Protein AF-A0A2G9TCH1-F1 (afdb_monomer_lite)

Radius of gyration: 24.36 Å; chains: 1; bounding box: 68×45×70 Å

Organism: Teladorsagia circumcincta (NCBI:txid45464)

Structure (mmCIF, N/CA/C/O backbone):
data_AF-A0A2G9TCH1-F1
#
_entry.id   AF-A0A2G9TCH1-F1
#
loop_
_atom_site.group_PDB
_atom_site.id
_atom_site.type_symbol
_atom_site.label_atom_id
_atom_site.label_alt_id
_atom_site.label_comp_id
_atom_site.label_asym_id
_atom_site.label_entity_id
_atom_site.label_seq_id
_atom_site.pdbx_PDB_ins_code
_atom_site.Cartn_x
_atom_site.Cartn_y
_atom_site.Cartn_z
_atom_site.occupancy
_atom_site.B_iso_or_equiv
_atom_site.auth_seq_id
_atom_site.auth_comp_id
_atom_site.auth_asym_id
_atom_site.auth_atom_id
_atom_site.pdbx_PDB_model_num
ATOM 1 N N . GLY A 1 1 ? 5.976 -18.240 -33.276 1.00 89.56 1 GLY A N 1
ATOM 2 C CA . GLY A 1 1 ? 4.745 -18.313 -34.087 1.00 89.56 1 GLY A CA 1
ATOM 3 C C . GLY A 1 1 ? 5.101 -18.254 -35.557 1.00 89.56 1 GLY A C 1
ATOM 4 O O . GLY A 1 1 ? 6.286 -18.176 -35.860 1.00 89.56 1 GLY A O 1
ATOM 5 N N . SER A 1 2 ? 4.112 -18.287 -36.444 1.00 93.50 2 SER A N 1
ATOM 6 C CA . SER A 1 2 ? 4.262 -18.063 -37.889 1.00 93.50 2 SER A CA 1
ATOM 7 C C . SER A 1 2 ? 3.339 -16.931 -38.340 1.00 93.50 2 SER A C 1
ATOM 9 O O . SER A 1 2 ? 2.329 -16.661 -37.698 1.00 93.50 2 SER A O 1
ATOM 11 N N . TYR A 1 3 ? 3.693 -16.250 -39.425 1.00 95.19 3 TYR A N 1
ATOM 12 C CA . TYR A 1 3 ? 2.849 -15.238 -40.054 1.00 95.19 3 TYR A CA 1
ATOM 13 C C . TYR A 1 3 ? 2.636 -15.630 -41.514 1.00 95.19 3 TYR A C 1
ATOM 15 O O . TYR A 1 3 ? 3.613 -15.745 -42.250 1.00 95.19 3 TYR A O 1
ATOM 23 N N . ASP A 1 4 ? 1.388 -15.859 -41.911 1.00 94.94 4 ASP A N 1
ATOM 24 C CA . ASP A 1 4 ? 1.009 -16.168 -43.293 1.00 94.94 4 ASP A CA 1
ATOM 25 C C . ASP A 1 4 ? -0.342 -15.522 -43.605 1.00 94.94 4 ASP A C 1
ATOM 27 O O . ASP A 1 4 ? -1.239 -15.529 -42.767 1.00 94.94 4 ASP A O 1
ATOM 31 N N . SER A 1 5 ? -0.481 -14.957 -44.806 1.00 92.19 5 SER A N 1
ATOM 32 C CA . SER A 1 5 ? -1.755 -14.463 -45.341 1.00 92.19 5 SER A CA 1
ATOM 33 C C . SER A 1 5 ? -2.487 -13.505 -44.394 1.00 92.19 5 SER A C 1
ATOM 35 O O . SER A 1 5 ? -3.687 -13.620 -44.159 1.00 92.19 5 SER A O 1
ATOM 37 N N . SER A 1 6 ? -1.738 -12.560 -43.817 1.00 93.19 6 SER A N 1
ATOM 38 C CA . SER A 1 6 ? -2.232 -11.596 -42.823 1.00 93.19 6 SER A CA 1
ATOM 39 C C . SER A 1 6 ? -2.716 -12.203 -41.499 1.00 93.19 6 SER A C 1
ATOM 41 O O . SER A 1 6 ? -3.304 -11.497 -40.681 1.00 93.19 6 SER A O 1
ATOM 43 N N . LEU A 1 7 ? -2.418 -13.478 -41.238 1.00 93.25 7 LEU A N 1
ATOM 44 C CA . LEU A 1 7 ? -2.727 -14.174 -39.996 1.00 93.25 7 LEU A CA 1
ATOM 45 C C . LEU A 1 7 ? -1.443 -14.490 -39.217 1.00 93.25 7 LEU A C 1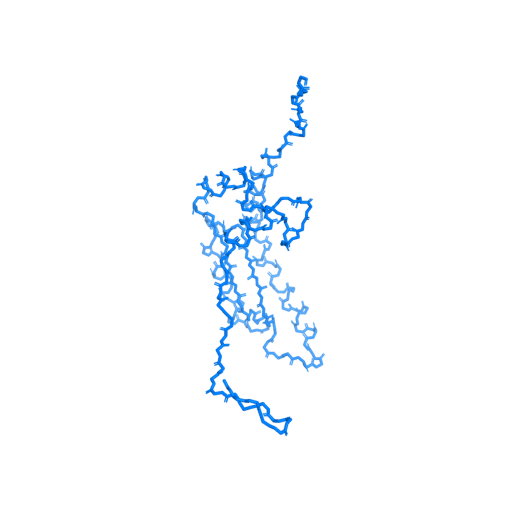
ATOM 47 O O . LEU A 1 7 ? -0.584 -15.254 -39.662 1.00 93.25 7 LEU A O 1
ATOM 51 N N . PHE A 1 8 ? -1.324 -13.927 -38.012 1.00 94.69 8 PHE A N 1
ATOM 52 C CA . PHE A 1 8 ? -0.252 -14.264 -37.076 1.00 94.69 8 PHE A CA 1
ATOM 53 C C . PHE A 1 8 ? -0.680 -15.413 -36.163 1.00 94.69 8 PHE A C 1
ATOM 55 O O . PHE A 1 8 ? -1.521 -15.253 -35.282 1.00 94.69 8 PHE A O 1
ATOM 62 N N . THR A 1 9 ? -0.071 -16.577 -36.362 1.00 94.81 9 THR A N 1
ATOM 63 C CA . THR A 1 9 ? -0.289 -17.769 -35.544 1.00 94.81 9 THR A CA 1
ATOM 64 C C . THR A 1 9 ? 0.732 -17.808 -34.414 1.00 94.81 9 THR A C 1
ATOM 66 O O . THR A 1 9 ? 1.927 -18.048 -34.620 1.00 94.81 9 THR A O 1
ATOM 69 N N . VAL A 1 10 ? 0.271 -17.592 -33.186 1.00 94.81 10 VAL A N 1
ATOM 70 C CA . VAL A 1 10 ? 1.112 -17.676 -31.989 1.00 94.81 10 VAL A CA 1
ATOM 71 C C . VAL A 1 10 ? 1.295 -19.141 -31.592 1.00 94.81 10 VAL A C 1
ATOM 73 O O . VAL A 1 10 ? 0.328 -19.880 -31.463 1.00 94.81 10 VAL A O 1
ATOM 76 N N . ARG A 1 11 ? 2.552 -19.567 -31.406 1.00 93.44 11 ARG A N 1
ATOM 77 C CA . ARG A 1 11 ? 2.888 -20.937 -30.964 1.00 93.44 11 ARG A CA 1
ATOM 78 C C . ARG A 1 11 ? 2.918 -21.052 -29.442 1.00 93.44 11 ARG A C 1
ATOM 80 O O . ARG A 1 11 ? 2.580 -22.092 -28.898 1.00 93.44 11 ARG A O 1
ATOM 87 N N . GLU A 1 12 ? 3.355 -19.989 -28.785 1.00 92.75 12 GLU A N 1
ATOM 88 C CA . GLU A 1 12 ? 3.528 -19.912 -27.344 1.00 92.75 12 GLU A CA 1
ATOM 89 C C . GLU A 1 12 ? 3.391 -18.448 -26.935 1.00 92.75 12 GLU A C 1
ATOM 91 O O . GLU A 1 12 ? 3.844 -17.555 -27.658 1.00 92.75 12 GLU A O 1
ATOM 96 N N . VAL A 1 13 ? 2.743 -18.219 -25.798 1.00 92.94 13 VAL A N 1
ATOM 97 C CA . VAL A 1 13 ? 2.657 -16.914 -25.148 1.00 92.94 13 VAL A CA 1
ATOM 98 C C . VAL A 1 13 ? 3.380 -17.047 -23.821 1.00 92.94 13 VAL A C 1
ATOM 100 O O . VAL A 1 13 ? 3.028 -17.900 -23.011 1.00 92.94 13 VAL A O 1
ATOM 103 N N . ALA A 1 14 ? 4.370 -16.192 -23.608 1.00 93.12 14 ALA A N 1
ATOM 104 C CA . ALA A 1 14 ? 5.082 -16.085 -22.348 1.00 93.12 14 ALA A CA 1
ATOM 105 C C . ALA A 1 14 ? 5.012 -14.643 -21.846 1.00 93.12 14 ALA A C 1
ATOM 107 O O . ALA A 1 14 ? 4.913 -13.698 -22.634 1.00 93.12 14 ALA A O 1
ATOM 108 N N . SER A 1 15 ? 5.070 -14.484 -20.528 1.00 93.88 15 SER A N 1
ATOM 109 C CA . SER A 1 15 ? 5.229 -13.173 -19.908 1.00 93.88 15 SER A CA 1
ATOM 110 C C . SER A 1 15 ? 6.629 -12.628 -20.177 1.00 93.88 15 SER A C 1
ATOM 112 O O . SER A 1 15 ? 7.596 -13.383 -20.285 1.00 93.88 15 SER A O 1
ATOM 114 N N . VAL A 1 16 ? 6.737 -11.303 -20.250 1.00 93.38 16 VAL A N 1
ATOM 115 C CA . VAL A 1 16 ? 8.033 -10.616 -20.287 1.00 93.38 16 VAL A CA 1
ATOM 116 C C . VAL A 1 16 ? 8.818 -10.988 -19.019 1.00 93.38 16 VAL A C 1
ATOM 118 O O . VAL A 1 16 ? 8.207 -11.064 -17.946 1.00 93.38 16 VAL A O 1
ATOM 121 N N . PRO A 1 17 ? 10.135 -11.254 -19.114 1.00 92.31 17 PRO A N 1
ATOM 122 C CA . PRO A 1 17 ? 10.950 -11.523 -17.936 1.00 92.31 17 PRO A CA 1
ATOM 123 C C . PRO A 1 17 ? 10.867 -10.363 -16.939 1.00 92.31 17 PRO A C 1
ATOM 125 O O . PRO A 1 17 ? 10.818 -9.196 -17.327 1.00 92.31 17 PRO A O 1
ATOM 128 N N . LEU A 1 18 ? 10.839 -10.699 -15.649 1.00 93.69 18 LEU A N 1
ATOM 129 C CA . LEU A 1 18 ? 10.817 -9.707 -14.582 1.00 93.69 18 LEU A CA 1
ATOM 130 C C . LEU A 1 18 ? 12.201 -9.065 -14.454 1.00 93.69 18 LEU A C 1
ATOM 132 O O . LEU A 1 18 ? 13.180 -9.766 -14.213 1.00 93.69 18 LEU A O 1
ATOM 136 N N . GLU A 1 19 ? 12.258 -7.743 -14.572 1.00 94.25 19 GLU A N 1
ATOM 137 C CA . GLU A 1 19 ? 13.455 -6.956 -14.279 1.00 94.25 19 GLU A CA 1
ATOM 138 C C . GLU A 1 19 ? 13.499 -6.612 -12.784 1.00 94.25 19 GLU A C 1
ATOM 140 O O . GLU A 1 19 ? 12.492 -6.224 -12.180 1.00 94.25 19 GLU A O 1
ATOM 145 N N . SER A 1 20 ? 14.670 -6.755 -12.167 1.00 93.25 20 SER A N 1
ATOM 146 C CA . SER A 1 20 ? 14.885 -6.326 -10.790 1.00 93.25 20 SER A CA 1
ATOM 147 C C . SER A 1 20 ? 15.077 -4.812 -10.709 1.00 93.25 20 SER A C 1
ATOM 149 O O . SER A 1 20 ? 15.653 -4.173 -11.586 1.00 93.25 20 SER A O 1
ATOM 151 N N . ALA A 1 21 ? 14.701 -4.218 -9.576 1.00 90.69 21 ALA A N 1
ATOM 152 C CA . ALA A 1 21 ? 14.905 -2.785 -9.378 1.00 90.69 21 ALA A CA 1
ATOM 153 C C . ALA A 1 21 ? 16.397 -2.373 -9.406 1.00 90.69 21 ALA A C 1
ATOM 155 O O . ALA A 1 21 ? 16.700 -1.194 -9.576 1.00 90.69 21 ALA A O 1
ATOM 156 N N . GLU A 1 22 ? 17.332 -3.305 -9.176 1.00 90.94 22 GLU A N 1
ATOM 157 C CA . GLU A 1 22 ? 18.776 -3.064 -9.298 1.00 90.94 22 GLU A CA 1
ATOM 158 C C . GLU A 1 22 ? 19.207 -2.923 -10.759 1.00 90.94 22 GLU A C 1
ATOM 160 O O . GLU A 1 22 ? 19.888 -1.952 -11.083 1.00 90.94 22 GLU A O 1
ATOM 165 N N . GLU A 1 23 ? 18.742 -3.814 -11.637 1.00 92.88 23 GLU A N 1
ATOM 166 C CA . GLU A 1 23 ? 18.991 -3.750 -13.084 1.00 92.88 23 GLU A CA 1
ATOM 167 C C . GLU A 1 23 ? 18.415 -2.466 -13.685 1.00 92.88 23 GLU A C 1
ATOM 169 O O . GLU A 1 23 ? 19.135 -1.730 -14.363 1.00 92.88 23 GLU A O 1
ATOM 174 N N . THR A 1 24 ? 17.175 -2.110 -13.325 1.00 92.12 24 THR A N 1
ATOM 175 C CA . THR A 1 24 ? 16.561 -0.847 -13.758 1.00 92.12 24 THR A CA 1
ATOM 176 C C . THR A 1 24 ? 17.429 0.353 -13.359 1.00 92.12 24 THR A C 1
ATOM 178 O O . THR A 1 24 ? 17.683 1.250 -14.161 1.00 92.12 24 THR A O 1
ATOM 181 N N . ARG A 1 25 ? 17.941 0.389 -12.120 1.00 90.38 25 ARG A N 1
ATOM 182 C CA . ARG A 1 25 ? 18.793 1.498 -11.651 1.00 90.38 25 ARG A CA 1
ATOM 183 C C . ARG A 1 25 ? 20.182 1.501 -12.282 1.00 90.38 25 ARG A C 1
ATOM 185 O O . ARG A 1 25 ? 20.749 2.577 -12.453 1.00 90.38 25 ARG A O 1
ATOM 192 N N . ALA A 1 26 ? 20.736 0.343 -12.635 1.00 91.81 26 ALA A N 1
ATOM 193 C CA . ALA A 1 26 ? 22.009 0.275 -13.347 1.00 91.81 26 ALA A CA 1
ATOM 194 C C . ALA A 1 26 ? 21.915 0.943 -14.731 1.00 91.81 26 ALA A C 1
ATOM 196 O O . ALA A 1 26 ? 22.871 1.581 -15.167 1.00 91.81 26 ALA A O 1
ATOM 197 N N . VAL A 1 27 ? 20.751 0.848 -15.385 1.00 93.06 27 VAL A N 1
ATOM 198 C CA . VAL A 1 27 ? 20.491 1.454 -16.700 1.00 93.06 27 VAL A CA 1
ATOM 199 C C . VAL A 1 27 ? 20.051 2.918 -16.588 1.00 93.06 27 VAL A C 1
ATOM 201 O O . VAL A 1 27 ? 20.588 3.779 -17.282 1.00 93.06 27 VAL A O 1
ATOM 204 N N . PHE A 1 28 ? 19.084 3.219 -15.716 1.00 89.44 28 PHE A N 1
ATOM 205 C CA . PHE A 1 28 ? 18.422 4.532 -15.647 1.00 89.44 28 PHE A CA 1
ATOM 206 C C . PHE A 1 28 ? 18.938 5.446 -14.522 1.00 89.44 28 PHE A C 1
ATOM 208 O O . PHE A 1 28 ? 18.476 6.580 -14.375 1.00 89.44 28 PHE A O 1
ATOM 215 N N . GLY A 1 29 ? 19.894 4.976 -13.721 1.00 90.81 29 GLY A N 1
ATOM 216 C CA . GLY A 1 29 ? 20.411 5.686 -12.557 1.00 90.81 29 GLY A CA 1
ATOM 217 C C . GLY A 1 29 ? 19.461 5.662 -11.354 1.00 90.81 29 GLY A C 1
ATOM 218 O O . GLY A 1 29 ? 18.473 4.933 -11.300 1.00 90.81 29 GLY A O 1
ATOM 219 N N . ASN A 1 30 ? 19.766 6.492 -10.354 1.00 90.56 30 ASN A N 1
ATOM 220 C CA . ASN A 1 30 ? 19.064 6.508 -9.063 1.00 90.56 30 ASN A CA 1
ATOM 221 C C . ASN A 1 30 ? 17.900 7.509 -9.006 1.00 90.56 30 ASN A C 1
ATOM 223 O O . ASN A 1 30 ? 17.592 8.028 -7.933 1.00 90.56 30 ASN A O 1
ATOM 227 N N . THR A 1 31 ? 17.272 7.807 -10.140 1.00 90.50 31 THR A N 1
ATOM 228 C CA . THR A 1 31 ? 16.127 8.723 -10.211 1.00 90.50 31 THR A CA 1
ATOM 229 C C . THR A 1 31 ? 14.959 8.201 -9.375 1.00 90.50 31 THR A C 1
ATOM 231 O O . THR A 1 31 ? 14.685 6.999 -9.345 1.00 90.50 31 THR A O 1
ATOM 234 N N . ASN A 1 32 ? 14.266 9.096 -8.673 1.00 89.25 32 ASN A N 1
ATOM 235 C CA . ASN A 1 32 ? 13.084 8.733 -7.906 1.00 89.25 32 ASN A CA 1
ATOM 236 C C . ASN A 1 32 ? 11.853 8.547 -8.810 1.00 89.25 32 ASN A C 1
ATOM 238 O O . ASN A 1 32 ? 11.209 9.511 -9.211 1.00 89.25 32 ASN A O 1
ATOM 242 N N . TRP A 1 33 ? 11.500 7.289 -9.073 1.00 88.25 33 TRP A N 1
ATOM 243 C CA . TRP A 1 33 ? 10.282 6.909 -9.801 1.00 88.25 33 TRP A CA 1
ATOM 244 C C . TRP A 1 33 ? 9.062 6.701 -8.893 1.00 88.25 33 TRP A C 1
ATOM 246 O O . TRP A 1 33 ? 7.941 6.608 -9.382 1.00 88.25 33 TRP A O 1
ATOM 256 N N . PHE A 1 34 ? 9.272 6.600 -7.578 1.00 88.44 34 PHE A N 1
ATOM 257 C CA . PHE A 1 34 ? 8.216 6.318 -6.603 1.00 88.44 34 PHE A CA 1
ATOM 258 C C . PHE A 1 34 ? 7.399 7.571 -6.245 1.00 88.44 34 PHE A C 1
ATOM 260 O O . PHE A 1 34 ? 6.264 7.463 -5.788 1.00 88.44 34 PHE A O 1
ATOM 267 N N . GLY A 1 35 ? 7.968 8.757 -6.482 1.00 87.12 35 GLY A N 1
ATOM 268 C CA . GLY A 1 35 ? 7.377 10.051 -6.141 1.00 87.12 35 GLY A CA 1
ATOM 269 C C . GLY A 1 35 ? 7.837 10.586 -4.780 1.00 87.12 35 GLY A C 1
ATOM 270 O O . GLY A 1 35 ? 8.652 9.970 -4.091 1.00 87.12 35 GLY A O 1
ATOM 271 N N . GLY A 1 36 ? 7.324 11.757 -4.402 1.00 86.94 36 GLY A N 1
ATOM 272 C CA . GLY A 1 36 ? 7.798 12.535 -3.250 1.00 86.94 36 GLY A CA 1
ATOM 273 C C . GLY A 1 36 ? 8.794 13.630 -3.643 1.00 86.94 36 GLY A C 1
ATOM 274 O O . GLY A 1 36 ? 9.085 13.819 -4.822 1.00 86.94 36 GLY A O 1
ATOM 275 N N . ASP A 1 37 ? 9.293 14.359 -2.645 1.00 85.44 37 ASP A N 1
ATOM 276 C CA . ASP A 1 37 ? 10.067 15.589 -2.869 1.00 85.44 37 ASP A CA 1
ATOM 277 C C . ASP A 1 37 ? 11.531 15.334 -3.264 1.00 85.44 37 ASP A C 1
ATOM 279 O O . ASP A 1 37 ? 12.162 16.171 -3.911 1.00 85.44 37 ASP A O 1
ATOM 283 N N . ASP A 1 38 ? 12.090 14.181 -2.880 1.00 85.00 38 ASP A N 1
ATOM 284 C CA . ASP A 1 38 ? 13.486 13.854 -3.162 1.00 85.00 38 ASP A CA 1
ATOM 285 C C . ASP A 1 38 ? 13.664 13.375 -4.617 1.00 85.00 38 ASP A C 1
ATOM 287 O O . ASP A 1 38 ? 12.988 12.437 -5.045 1.00 85.00 38 ASP A O 1
ATOM 291 N N . PRO A 1 39 ? 14.621 13.932 -5.385 1.00 85.56 39 PRO A N 1
ATOM 292 C CA . PRO A 1 39 ? 14.876 13.508 -6.764 1.00 85.56 39 PRO A CA 1
ATOM 293 C C . PRO A 1 39 ? 15.616 12.163 -6.858 1.00 85.56 39 PRO A C 1
ATOM 295 O O . PRO A 1 39 ? 15.670 11.556 -7.929 1.00 85.56 39 PRO A O 1
ATOM 298 N N . ILE A 1 40 ? 16.199 11.695 -5.749 1.00 88.12 40 ILE A N 1
ATOM 299 C CA . ILE A 1 40 ? 16.944 10.436 -5.655 1.00 88.12 40 ILE A CA 1
ATOM 300 C C . ILE A 1 40 ? 16.053 9.382 -5.003 1.00 88.12 40 ILE A C 1
ATOM 302 O O . ILE A 1 40 ? 15.436 9.638 -3.972 1.00 88.12 40 ILE A O 1
ATOM 306 N N . ALA A 1 41 ? 16.020 8.177 -5.572 1.00 87.62 41 ALA A N 1
ATOM 307 C CA . ALA A 1 41 ? 15.284 7.053 -5.011 1.00 87.62 41 ALA A CA 1
ATOM 308 C C . ALA A 1 41 ? 15.683 6.813 -3.544 1.00 87.62 41 ALA A C 1
ATOM 310 O O . ALA A 1 41 ? 16.866 6.657 -3.229 1.00 87.62 41 ALA A O 1
ATOM 311 N N . PHE A 1 42 ? 14.697 6.720 -2.646 1.00 87.75 42 PHE A N 1
ATOM 312 C CA . PHE A 1 42 ?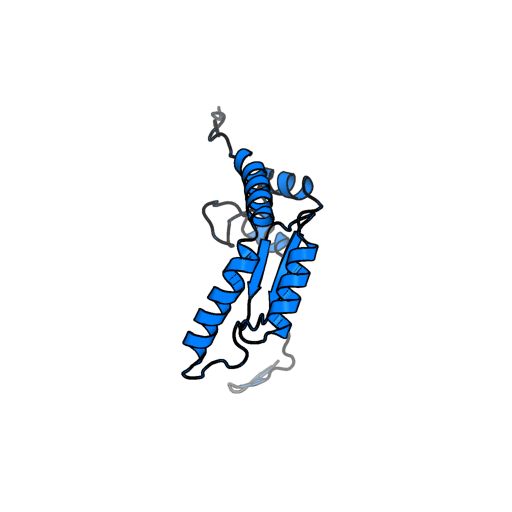 14.925 6.611 -1.197 1.00 87.75 42 PHE A CA 1
ATOM 313 C C . PHE A 1 42 ? 15.832 5.438 -0.797 1.00 87.75 42 PHE A C 1
ATOM 315 O O . PHE A 1 42 ? 16.612 5.551 0.146 1.00 87.75 42 PHE A O 1
ATOM 322 N N . ARG A 1 43 ? 15.807 4.343 -1.569 1.00 85.75 43 ARG A N 1
ATOM 323 C CA . ARG A 1 43 ? 16.687 3.172 -1.402 1.00 85.75 43 ARG A CA 1
ATOM 324 C C . ARG A 1 43 ? 18.180 3.499 -1.554 1.00 85.75 43 ARG A C 1
ATOM 326 O O . ARG A 1 43 ? 19.019 2.776 -1.030 1.00 85.75 43 ARG A O 1
ATOM 333 N N . CYS A 1 44 ? 18.513 4.561 -2.279 1.00 86.19 44 CYS A N 1
ATOM 334 C CA . CYS A 1 44 ? 19.882 5.008 -2.529 1.00 86.19 44 CYS A CA 1
ATOM 335 C C . CYS A 1 44 ? 20.326 6.099 -1.545 1.00 86.19 44 CYS A C 1
ATOM 337 O O . CYS A 1 44 ? 21.488 6.502 -1.569 1.00 86.19 44 CYS A O 1
ATOM 339 N N . ASN A 1 45 ? 19.430 6.584 -0.679 1.00 87.88 45 ASN A N 1
ATOM 340 C CA . ASN A 1 45 ? 19.766 7.584 0.321 1.00 87.88 45 ASN A CA 1
ATOM 341 C C . ASN A 1 45 ? 20.479 6.908 1.510 1.00 87.88 45 ASN A C 1
ATOM 343 O O . ASN A 1 45 ? 19.846 6.163 2.264 1.00 87.88 45 ASN A O 1
ATOM 347 N N . PRO A 1 46 ? 21.780 7.178 1.736 1.00 87.81 46 PRO A N 1
ATOM 348 C CA . PRO A 1 46 ? 22.547 6.495 2.775 1.00 87.81 46 PRO A CA 1
ATOM 349 C C . PRO A 1 46 ? 22.001 6.772 4.179 1.00 87.81 46 PRO A C 1
ATOM 351 O O . PRO A 1 46 ? 22.093 5.908 5.045 1.00 87.81 46 PRO A O 1
ATOM 354 N N . LYS A 1 47 ? 21.388 7.942 4.408 1.00 87.25 47 LYS A N 1
ATOM 355 C CA . LYS A 1 47 ? 20.812 8.293 5.712 1.00 87.25 47 LYS A CA 1
ATOM 356 C C . LYS A 1 47 ? 19.603 7.418 6.035 1.00 87.25 47 LYS A C 1
ATOM 358 O O . LYS A 1 47 ? 19.507 6.916 7.150 1.00 87.25 47 LYS A O 1
ATOM 363 N N . LEU A 1 48 ? 18.728 7.186 5.054 1.00 87.19 48 LEU A N 1
ATOM 364 C CA . LEU A 1 48 ? 17.553 6.327 5.225 1.00 87.19 48 LEU A CA 1
ATOM 365 C C . LEU A 1 48 ? 17.951 4.860 5.387 1.00 87.19 48 LEU A C 1
ATOM 367 O O . LEU A 1 48 ? 17.425 4.188 6.267 1.00 87.19 48 LEU A O 1
ATOM 371 N N . CYS A 1 49 ? 18.943 4.389 4.628 1.00 88.00 49 CYS A N 1
ATOM 372 C CA . CYS A 1 49 ? 19.484 3.039 4.793 1.00 88.00 49 CYS A CA 1
ATOM 373 C C . CYS A 1 49 ? 20.088 2.811 6.188 1.00 88.00 49 CYS A C 1
ATOM 375 O O . CYS A 1 49 ? 19.941 1.731 6.757 1.00 88.00 49 CYS A O 1
ATOM 377 N N . VAL A 1 50 ? 20.773 3.811 6.753 1.00 91.19 50 VAL A N 1
ATOM 378 C CA . VAL A 1 50 ? 21.287 3.732 8.128 1.00 91.19 50 VAL A CA 1
ATOM 379 C C . VAL A 1 50 ? 20.137 3.746 9.135 1.00 91.19 50 VAL A C 1
ATOM 381 O O . VAL A 1 50 ? 20.133 2.909 10.033 1.00 91.19 50 VAL A O 1
ATOM 384 N N . ALA A 1 51 ? 19.149 4.629 8.963 1.00 86.44 51 ALA A N 1
ATOM 385 C CA . ALA A 1 51 ? 17.988 4.725 9.848 1.00 86.44 51 ALA A CA 1
ATOM 386 C C . ALA A 1 51 ? 17.133 3.440 9.863 1.00 86.44 51 ALA A C 1
ATOM 388 O O . ALA A 1 51 ? 16.660 3.024 10.922 1.00 86.44 51 ALA A O 1
ATOM 389 N N . GLU A 1 52 ? 16.972 2.789 8.707 1.00 88.00 52 GLU A N 1
ATOM 390 C CA . GLU A 1 52 ? 16.326 1.478 8.567 1.00 88.00 52 GLU A CA 1
ATOM 391 C C . GLU A 1 52 ? 17.099 0.415 9.361 1.00 88.00 52 GLU A C 1
ATOM 393 O O . GLU A 1 52 ? 16.543 -0.244 10.236 1.00 88.00 52 GLU A O 1
ATOM 398 N N . ARG A 1 53 ? 18.415 0.301 9.125 1.00 89.12 53 ARG A N 1
ATOM 399 C CA . ARG A 1 53 ? 19.270 -0.689 9.803 1.00 89.12 53 ARG A CA 1
ATOM 400 C C . ARG A 1 53 ? 19.377 -0.465 11.309 1.00 89.12 53 ARG A C 1
ATOM 402 O O . ARG A 1 53 ? 19.530 -1.432 12.048 1.00 89.12 53 ARG A O 1
ATOM 409 N N . SER A 1 54 ? 19.308 0.785 11.771 1.00 89.38 54 SER A N 1
ATOM 410 C CA . SER A 1 54 ? 19.341 1.104 13.202 1.00 89.38 54 SER A CA 1
ATOM 411 C C . SER A 1 54 ? 18.052 0.739 13.939 1.00 89.38 54 SER A C 1
ATOM 413 O O . SER A 1 54 ? 18.066 0.671 15.163 1.00 89.38 54 SER A O 1
ATOM 415 N N . ASN A 1 55 ? 16.955 0.485 13.218 1.00 86.25 55 ASN A N 1
ATOM 416 C CA . ASN A 1 55 ? 15.648 0.176 13.794 1.00 86.25 55 ASN A CA 1
ATOM 417 C C . ASN A 1 55 ? 15.132 -1.192 13.307 1.00 86.25 55 ASN A C 1
ATOM 419 O O . ASN A 1 55 ? 14.102 -1.250 12.638 1.00 86.25 55 ASN A O 1
ATOM 423 N N . PRO A 1 56 ? 15.792 -2.314 13.657 1.00 85.19 56 PRO A N 1
ATOM 424 C CA . PRO A 1 56 ? 15.401 -3.644 13.173 1.00 85.19 56 PRO A CA 1
ATOM 425 C C . PRO A 1 56 ? 14.024 -4.099 13.680 1.00 85.19 56 PRO A C 1
ATOM 427 O O . PRO A 1 56 ? 13.391 -4.949 13.065 1.00 85.19 56 PRO A O 1
ATOM 430 N N . ASN A 1 57 ? 13.541 -3.512 14.778 1.00 86.00 57 ASN A N 1
ATOM 431 C CA . ASN A 1 57 ? 12.227 -3.804 15.358 1.00 86.00 57 ASN A CA 1
ATOM 432 C C . ASN A 1 57 ? 11.112 -2.913 14.781 1.00 86.00 57 ASN A C 1
ATOM 434 O O . ASN A 1 57 ? 9.997 -2.904 15.296 1.00 86.00 57 ASN A O 1
ATOM 438 N N . ALA A 1 58 ? 11.403 -2.124 13.744 1.00 86.69 58 ALA A N 1
ATOM 439 C CA . ALA A 1 58 ? 10.401 -1.354 13.026 1.00 86.69 58 ALA A CA 1
ATOM 440 C C . ALA A 1 58 ? 9.359 -2.290 12.397 1.00 86.69 58 ALA A C 1
ATOM 442 O O . ALA A 1 58 ? 9.682 -3.117 11.549 1.00 86.69 58 ALA A O 1
ATOM 443 N N . GLN A 1 59 ? 8.097 -2.138 12.794 1.00 88.69 59 GLN A N 1
ATOM 444 C CA . GLN A 1 59 ? 6.988 -2.945 12.284 1.00 88.69 59 GLN A CA 1
ATOM 445 C C . GLN A 1 59 ? 5.964 -2.057 11.585 1.00 88.69 59 GLN A C 1
ATOM 447 O O . GLN A 1 59 ? 5.660 -0.963 12.056 1.00 88.69 59 GLN A O 1
ATOM 452 N N . ILE A 1 60 ? 5.410 -2.539 10.476 1.00 91.25 60 ILE A N 1
ATOM 453 C CA . ILE A 1 60 ? 4.254 -1.943 9.802 1.00 91.25 60 ILE A CA 1
ATOM 454 C C . ILE A 1 60 ? 3.200 -3.038 9.705 1.00 91.25 60 ILE A C 1
ATOM 456 O O . ILE A 1 60 ? 3.484 -4.127 9.209 1.00 91.25 60 ILE A O 1
ATOM 460 N N . VAL A 1 61 ? 1.996 -2.759 10.197 1.00 91.25 61 VAL A N 1
ATOM 461 C CA . VAL A 1 61 ? 0.912 -3.741 10.248 1.00 91.25 61 VAL A CA 1
ATOM 462 C C . VAL A 1 61 ? -0.118 -3.402 9.182 1.00 91.25 61 VAL A C 1
ATOM 464 O O . VAL A 1 61 ? -0.668 -2.302 9.173 1.00 91.25 61 VAL A O 1
ATOM 467 N N . PHE A 1 62 ? -0.396 -4.358 8.302 1.00 93.56 62 PHE A N 1
ATOM 468 C CA . PHE A 1 62 ? -1.409 -4.238 7.259 1.00 93.56 62 PHE A CA 1
ATOM 469 C C . PHE A 1 62 ? -2.638 -5.063 7.632 1.00 93.56 62 PHE A C 1
ATOM 471 O O . PHE A 1 62 ? -2.509 -6.237 7.976 1.00 93.56 62 PHE A O 1
ATOM 478 N N . LEU A 1 63 ? -3.824 -4.463 7.535 1.00 92.88 63 LEU A N 1
ATOM 479 C CA . LEU A 1 63 ? -5.096 -5.171 7.653 1.00 92.88 63 LEU A CA 1
ATOM 480 C C . LEU A 1 63 ? -5.991 -4.830 6.470 1.00 92.88 63 LEU A C 1
ATOM 482 O O . LEU A 1 63 ? -6.180 -3.657 6.159 1.00 92.88 63 LEU A O 1
ATOM 486 N N . SER A 1 64 ? -6.567 -5.860 5.856 1.00 92.56 64 SER A N 1
ATOM 487 C CA . SER A 1 64 ? -7.582 -5.716 4.813 1.00 92.56 64 SER A CA 1
ATOM 488 C C . SER A 1 64 ? -8.972 -6.004 5.370 1.00 92.56 64 SER A C 1
ATOM 490 O O . SER A 1 64 ? -9.111 -6.783 6.313 1.00 92.56 64 SER A O 1
ATOM 492 N N . ASP A 1 65 ? -9.986 -5.400 4.753 1.00 89.62 65 ASP A N 1
ATOM 493 C CA . ASP A 1 65 ? -11.412 -5.695 4.954 1.00 89.62 65 ASP A CA 1
ATOM 494 C C . ASP A 1 65 ? -11.868 -5.562 6.412 1.00 89.62 65 ASP A C 1
ATOM 496 O O . ASP A 1 65 ? -12.567 -6.402 6.986 1.00 89.62 65 ASP A O 1
ATOM 500 N N . VAL A 1 66 ? -11.452 -4.454 7.027 1.00 90.44 66 VAL A N 1
ATOM 501 C CA . VAL A 1 66 ? -11.820 -4.081 8.394 1.00 90.44 66 VAL A CA 1
ATOM 502 C C . VAL A 1 66 ? -13.251 -3.535 8.407 1.00 90.44 66 VAL A C 1
ATOM 504 O O . VAL A 1 66 ? -13.473 -2.327 8.471 1.00 90.44 66 VAL A O 1
ATOM 507 N N . HIS A 1 67 ? -14.234 -4.432 8.322 1.00 92.12 67 HIS A N 1
ATOM 508 C CA . HIS A 1 67 ? -15.660 -4.101 8.362 1.00 92.12 67 HIS A CA 1
ATOM 509 C C . HIS A 1 67 ? -16.061 -3.453 9.699 1.00 92.12 67 HIS A C 1
ATOM 511 O O . HIS A 1 67 ? -16.258 -4.132 10.706 1.00 92.12 67 HIS A O 1
ATOM 517 N N . LEU A 1 68 ? -16.201 -2.127 9.706 1.00 89.44 68 LEU A N 1
ATOM 518 C CA . LEU A 1 68 ? -16.476 -1.320 10.902 1.00 89.44 68 LEU A CA 1
ATOM 519 C C . LEU A 1 68 ? -17.916 -1.474 11.420 1.00 89.44 68 LEU A C 1
ATOM 521 O O . LEU A 1 68 ? -18.232 -1.063 12.538 1.00 89.44 68 LEU A O 1
ATOM 525 N N . ASP A 1 69 ? -18.796 -2.038 10.597 1.00 88.69 69 ASP A N 1
ATOM 526 C CA . ASP A 1 69 ? -20.181 -2.361 10.921 1.00 88.69 69 ASP A CA 1
ATOM 527 C C . ASP A 1 69 ? -20.332 -3.701 11.662 1.00 88.69 69 ASP A C 1
ATOM 529 O O . ASP A 1 69 ? -21.319 -3.884 12.378 1.00 88.69 69 ASP A O 1
ATOM 533 N N . ASP A 1 70 ? -19.354 -4.611 11.560 1.00 90.00 70 ASP A N 1
ATOM 534 C CA . ASP A 1 70 ? -19.351 -5.880 12.296 1.00 90.00 70 ASP A CA 1
ATOM 535 C C . ASP A 1 70 ? -18.702 -5.700 13.680 1.00 90.00 70 ASP A C 1
ATOM 537 O O . ASP A 1 70 ? -17.521 -5.368 13.825 1.00 90.00 70 ASP A O 1
ATOM 541 N N . SER A 1 71 ? -19.479 -5.961 14.733 1.00 88.75 71 SER A N 1
ATOM 542 C CA . SER A 1 71 ? -19.014 -5.847 16.116 1.00 88.75 71 SER A CA 1
ATOM 543 C C . SER A 1 71 ? -17.864 -6.801 16.444 1.00 88.75 71 SER A C 1
ATOM 545 O O . SER A 1 71 ? -17.007 -6.454 17.256 1.00 88.75 71 SER A O 1
ATOM 547 N N . ARG A 1 72 ? -17.797 -7.972 15.802 1.00 91.12 72 ARG A N 1
ATOM 548 C CA . ARG A 1 72 ? -16.729 -8.960 16.014 1.00 91.12 72 ARG A CA 1
ATOM 549 C C . ARG A 1 72 ? -15.411 -8.470 15.436 1.00 91.12 72 ARG A C 1
ATOM 551 O O . ARG A 1 72 ? -14.376 -8.605 16.084 1.00 91.12 72 ARG A O 1
ATOM 558 N N . VAL A 1 73 ? -15.456 -7.855 14.252 1.00 91.50 73 VAL A N 1
ATOM 559 C CA . VAL A 1 73 ? -14.276 -7.248 13.622 1.00 91.50 73 VAL A CA 1
ATOM 560 C C . VAL A 1 73 ? -13.772 -6.099 14.487 1.00 91.50 73 VAL A C 1
ATOM 562 O O . VAL A 1 73 ? -12.592 -6.056 14.820 1.00 91.50 73 VAL A O 1
ATOM 565 N N . MET A 1 74 ? -14.669 -5.230 14.956 1.00 89.12 74 MET A N 1
ATOM 566 C CA . MET A 1 74 ? -14.304 -4.130 15.852 1.00 89.12 74 MET A CA 1
ATOM 567 C C . MET A 1 74 ? -13.697 -4.605 17.183 1.00 89.12 74 MET A C 1
ATOM 569 O O . MET A 1 74 ? -12.724 -4.017 17.655 1.00 89.12 74 MET A O 1
ATOM 573 N N . GLN A 1 75 ? -14.217 -5.683 17.781 1.00 89.56 75 GLN A N 1
ATOM 574 C CA . GLN A 1 75 ? -13.631 -6.288 1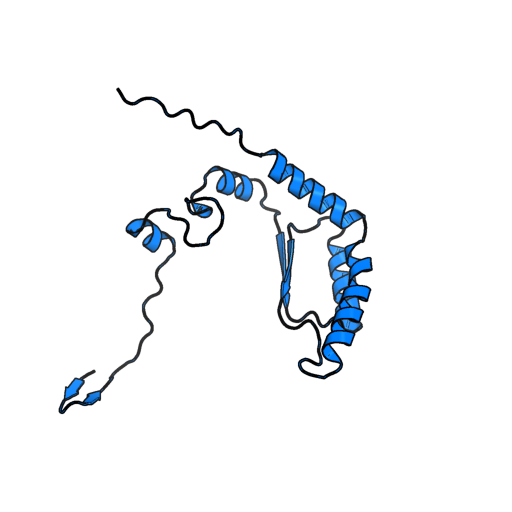8.984 1.00 89.56 75 GLN A CA 1
ATOM 575 C C . GLN A 1 75 ? -12.243 -6.881 18.717 1.00 89.56 75 GLN A C 1
ATOM 577 O O . GLN A 1 75 ? -11.331 -6.678 19.518 1.00 89.56 75 GLN A O 1
ATOM 582 N N . ALA A 1 76 ? -12.060 -7.569 17.588 1.00 90.62 76 ALA A N 1
ATOM 583 C CA . ALA A 1 76 ? -10.766 -8.121 17.197 1.00 90.62 76 ALA A CA 1
ATOM 584 C C . ALA A 1 76 ? -9.728 -7.016 16.948 1.00 90.62 76 ALA A C 1
ATOM 586 O O . ALA A 1 76 ? -8.600 -7.121 17.426 1.00 90.62 76 ALA A O 1
ATOM 587 N N . VAL A 1 77 ? -10.120 -5.925 16.281 1.00 89.56 77 VAL A N 1
ATOM 588 C CA . VAL A 1 77 ? -9.265 -4.743 16.086 1.00 89.56 77 VAL A CA 1
ATOM 589 C C . VAL A 1 77 ? -8.889 -4.129 17.428 1.00 89.56 77 VAL A C 1
ATOM 591 O O . VAL A 1 77 ? -7.719 -3.837 17.647 1.00 89.56 77 VAL A O 1
ATOM 594 N N . TYR A 1 78 ? -9.839 -3.978 18.354 1.00 88.31 78 TYR A N 1
ATOM 595 C CA . TYR A 1 78 ? -9.544 -3.467 19.692 1.00 88.31 78 TYR A CA 1
ATOM 596 C C . TYR A 1 78 ? -8.553 -4.362 20.443 1.00 88.31 78 TYR A C 1
ATOM 598 O O . TYR A 1 78 ? -7.588 -3.867 21.023 1.00 88.31 78 TYR A O 1
ATOM 606 N N . HIS A 1 79 ? -8.755 -5.680 20.397 1.00 89.06 79 HIS A N 1
ATOM 607 C CA . HIS A 1 79 ? -7.860 -6.629 21.045 1.00 89.06 79 HIS A CA 1
ATOM 608 C C . HIS A 1 79 ? -6.455 -6.595 20.430 1.00 89.06 79 HIS A C 1
ATOM 610 O O . HIS A 1 79 ? -5.470 -6.486 21.160 1.00 89.06 79 HIS A O 1
ATOM 616 N N . MET A 1 80 ? -6.358 -6.587 19.098 1.00 89.94 80 MET A N 1
ATOM 617 C CA . MET A 1 80 ? -5.093 -6.437 18.379 1.00 89.94 80 MET A CA 1
ATOM 618 C C . MET A 1 80 ? -4.391 -5.144 18.778 1.00 89.94 80 MET A C 1
ATOM 620 O O . MET A 1 80 ? -3.226 -5.188 19.165 1.00 89.94 80 MET A O 1
ATOM 624 N N . LEU A 1 81 ? -5.100 -4.009 18.715 1.00 87.44 81 LEU A N 1
ATOM 625 C CA . LEU A 1 81 ? -4.555 -2.724 19.127 1.00 87.44 81 LEU A CA 1
ATOM 626 C C . LEU A 1 81 ? -4.009 -2.864 20.539 1.00 87.44 81 LEU A C 1
ATOM 628 O O . LEU A 1 81 ? -2.809 -2.676 20.690 1.00 87.44 81 LEU A O 1
ATOM 632 N N . SER A 1 82 ? -4.814 -3.311 21.513 1.00 85.38 82 SER A N 1
ATOM 633 C CA . SER A 1 82 ? -4.412 -3.487 22.919 1.00 85.38 82 SER A CA 1
ATOM 634 C C . SER A 1 82 ? -3.143 -4.332 23.107 1.00 85.38 82 SER A C 1
ATOM 636 O O . SER A 1 82 ? -2.309 -3.995 23.949 1.00 85.38 82 SER A O 1
ATOM 638 N N . GLY A 1 83 ? -2.936 -5.357 22.274 1.00 86.12 83 GLY A N 1
ATOM 639 C CA . GLY A 1 83 ? -1.712 -6.163 22.259 1.00 86.12 83 GLY A CA 1
ATOM 640 C C . GLY A 1 83 ? -0.458 -5.367 21.880 1.00 86.12 83 GLY A C 1
ATOM 641 O O . GLY A 1 83 ? 0.611 -5.600 22.434 1.00 86.12 83 GLY A O 1
ATOM 642 N N . PHE A 1 84 ? -0.597 -4.358 21.019 1.00 86.50 84 PHE A N 1
ATOM 643 C CA . PHE A 1 84 ? 0.471 -3.430 20.629 1.00 86.50 84 PHE A CA 1
ATOM 644 C C . PHE A 1 84 ? 0.632 -2.224 21.575 1.00 86.50 84 PHE A C 1
ATOM 646 O O . PHE A 1 84 ? 1.341 -1.277 21.245 1.00 86.50 84 PHE A O 1
ATOM 653 N N . SER A 1 85 ? -0.019 -2.207 22.747 1.00 81.50 85 SER A N 1
ATOM 654 C CA . SER A 1 85 ? 0.088 -1.074 23.693 1.00 81.50 85 SER A CA 1
ATOM 655 C C . SER A 1 85 ? 1.501 -0.897 24.242 1.00 81.50 85 SER A C 1
ATOM 657 O O . SER A 1 85 ? 1.949 0.235 24.428 1.00 81.50 85 SER A O 1
ATOM 659 N N . ALA A 1 86 ? 2.192 -2.010 24.493 1.00 81.12 86 ALA A N 1
ATOM 660 C CA . ALA A 1 86 ? 3.543 -2.024 25.042 1.00 81.12 86 ALA A CA 1
ATOM 661 C C . ALA A 1 86 ? 4.608 -1.681 23.989 1.00 81.12 86 ALA A C 1
ATOM 663 O O . ALA A 1 86 ? 5.553 -0.958 24.294 1.00 81.12 86 ALA A O 1
ATOM 664 N N . ASP A 1 87 ? 4.438 -2.158 22.753 1.00 82.06 87 ASP A N 1
ATOM 665 C CA . ASP A 1 87 ? 5.312 -1.820 21.630 1.00 82.06 87 ASP A CA 1
ATOM 666 C C . ASP A 1 87 ? 4.489 -1.541 20.371 1.00 82.06 87 ASP A C 1
ATOM 668 O O . ASP A 1 87 ? 4.084 -2.443 19.638 1.00 82.06 87 ASP A O 1
ATOM 672 N N . ALA A 1 88 ? 4.203 -0.258 20.146 1.00 84.31 88 ALA A N 1
ATOM 673 C CA . ALA A 1 88 ? 3.411 0.168 19.005 1.00 84.31 88 ALA A CA 1
ATOM 674 C C . ALA A 1 88 ? 4.236 0.080 17.704 1.00 84.31 88 ALA A C 1
ATOM 676 O O . ALA A 1 88 ? 5.377 0.573 17.680 1.00 84.31 88 ALA A O 1
ATOM 677 N N . PRO A 1 89 ? 3.667 -0.469 16.613 1.00 87.75 89 PRO A N 1
ATOM 678 C CA . PRO A 1 89 ? 4.307 -0.449 15.303 1.00 87.75 89 PRO A CA 1
ATOM 679 C C . PRO A 1 89 ? 4.441 0.989 14.784 1.00 87.75 89 PRO A C 1
ATOM 681 O O . PRO A 1 89 ? 3.801 1.918 15.280 1.00 87.75 89 PRO A O 1
ATOM 684 N N . LEU A 1 90 ? 5.268 1.177 13.754 1.00 88.00 90 LEU A N 1
ATOM 685 C CA . LEU A 1 90 ? 5.449 2.469 13.091 1.00 88.00 90 LEU A CA 1
ATOM 686 C C . LEU A 1 90 ? 4.160 2.965 12.435 1.00 88.00 90 LEU A C 1
ATOM 688 O O . LEU A 1 90 ? 3.879 4.160 12.462 1.00 88.00 90 LEU A O 1
ATOM 692 N N . ALA A 1 91 ? 3.395 2.055 11.833 1.00 87.06 91 ALA A N 1
ATOM 693 C CA . ALA A 1 91 ? 2.141 2.384 11.178 1.00 87.06 91 ALA A CA 1
ATOM 694 C C . ALA A 1 91 ? 1.184 1.189 11.156 1.00 87.06 91 ALA A C 1
ATOM 696 O O . ALA A 1 91 ? 1.603 0.037 11.012 1.00 87.06 91 ALA A O 1
ATOM 697 N N . PHE A 1 92 ? -0.107 1.502 11.237 1.00 89.62 92 PHE A N 1
ATOM 698 C CA . PHE A 1 92 ? -1.194 0.605 10.869 1.00 89.62 92 PHE A CA 1
ATOM 699 C C . PHE A 1 92 ? -1.776 1.077 9.542 1.00 89.62 92 PHE A C 1
ATOM 701 O O . PHE A 1 92 ? -2.175 2.234 9.412 1.00 89.62 92 PHE A O 1
ATOM 708 N N . ILE A 1 93 ? -1.830 0.183 8.563 1.00 91.44 93 ILE A N 1
ATOM 709 C CA . ILE A 1 93 ? -2.408 0.445 7.250 1.00 91.44 93 ILE A CA 1
ATOM 710 C C . ILE A 1 93 ? -3.655 -0.418 7.139 1.00 91.44 93 ILE A C 1
ATOM 712 O O . ILE A 1 93 ? -3.570 -1.629 6.937 1.00 91.44 93 ILE A O 1
ATOM 716 N N . PHE A 1 94 ? -4.815 0.213 7.310 1.00 91.06 94 PHE A N 1
ATOM 717 C CA . PHE A 1 94 ? -6.096 -0.432 7.054 1.00 91.06 94 PHE A CA 1
ATOM 718 C C . PHE A 1 94 ? -6.501 -0.160 5.606 1.00 91.06 94 PHE A C 1
ATOM 720 O O . PHE A 1 94 ? -6.550 0.994 5.178 1.00 91.06 94 PHE A O 1
ATOM 727 N N . CYS A 1 95 ? -6.764 -1.215 4.847 1.00 88.25 95 CYS A N 1
ATOM 728 C CA . CYS A 1 95 ? -7.114 -1.156 3.435 1.00 88.25 95 CYS A CA 1
ATOM 729 C C . CYS A 1 95 ? -8.295 -2.087 3.113 1.00 88.25 95 CYS A C 1
ATOM 731 O O . CYS A 1 95 ? -8.803 -2.801 3.975 1.00 88.25 95 CYS A O 1
ATOM 733 N N . GLY A 1 96 ? -8.770 -2.047 1.868 1.00 86.81 96 GLY A N 1
ATOM 734 C CA . GLY A 1 96 ? -9.913 -2.849 1.430 1.00 86.81 96 GLY A CA 1
ATOM 735 C C . GLY A 1 96 ? -11.255 -2.221 1.800 1.00 86.81 96 GLY A C 1
ATOM 736 O O . GLY A 1 96 ? -11.410 -0.997 1.790 1.00 86.81 96 GLY A O 1
ATOM 737 N N . ASN A 1 97 ? -12.250 -3.06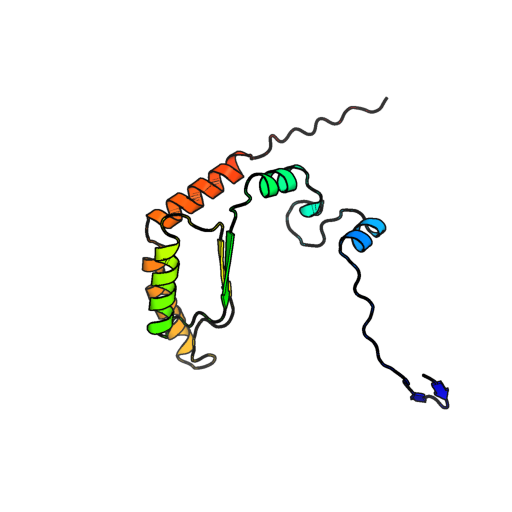5 2.063 1.00 89.06 97 ASN A N 1
ATOM 738 C CA . ASN A 1 97 ? -13.611 -2.616 2.312 1.00 89.06 97 ASN A CA 1
ATOM 739 C C . ASN A 1 97 ? -13.875 -2.396 3.812 1.00 89.06 97 ASN A C 1
ATOM 741 O O . ASN A 1 97 ? -13.706 -3.292 4.631 1.00 89.06 97 ASN A O 1
ATOM 745 N N . PHE A 1 98 ? -14.349 -1.205 4.177 1.00 90.38 98 PHE A N 1
ATOM 746 C CA . PHE A 1 98 ? -14.657 -0.857 5.570 1.00 90.38 98 PHE A CA 1
ATOM 747 C C . PHE A 1 98 ? -16.100 -1.158 5.982 1.00 90.38 98 PHE A C 1
ATOM 749 O O . PHE A 1 98 ? -16.468 -0.930 7.133 1.00 90.38 98 PHE A O 1
ATOM 756 N N . CYS A 1 99 ? -16.936 -1.646 5.063 1.00 89.00 99 CYS A N 1
ATOM 757 C CA . CYS A 1 99 ? -18.326 -1.986 5.345 1.00 89.00 99 CYS A CA 1
ATOM 758 C C . CYS A 1 99 ? -18.697 -3.322 4.702 1.00 89.00 99 CYS A C 1
ATOM 760 O O . CYS A 1 99 ? -18.538 -3.493 3.493 1.00 89.00 99 CYS A O 1
ATOM 762 N N . SER A 1 100 ? -19.247 -4.253 5.483 1.00 87.31 100 SER A N 1
ATOM 763 C CA . SER A 1 100 ? -19.649 -5.573 4.975 1.00 87.31 100 SER A CA 1
ATOM 764 C C . SER A 1 100 ? -20.741 -5.486 3.898 1.00 87.31 100 SER A C 1
ATOM 766 O O . SER A 1 100 ? -20.808 -6.317 2.991 1.00 87.31 100 SER A O 1
ATOM 768 N N . ARG A 1 101 ? -21.566 -4.432 3.952 1.00 84.88 101 ARG A N 1
ATOM 769 C CA . ARG A 1 101 ? -22.646 -4.127 3.005 1.00 84.88 101 ARG A CA 1
ATOM 770 C C . ARG A 1 101 ? -22.266 -2.947 2.119 1.00 84.88 101 ARG A C 1
ATOM 772 O O . ARG A 1 101 ? -22.792 -1.844 2.262 1.00 84.88 101 ARG A O 1
ATOM 779 N N . SER A 1 102 ? -21.323 -3.164 1.207 1.00 79.12 102 SER A N 1
ATOM 780 C CA . SER A 1 102 ? -20.932 -2.121 0.257 1.00 79.12 102 SER A CA 1
ATOM 781 C C . SER A 1 102 ? -22.017 -1.870 -0.800 1.00 79.12 102 SER A C 1
ATOM 783 O O . SER A 1 102 ? -22.754 -2.776 -1.195 1.00 79.12 102 SER A O 1
ATOM 785 N N . ARG A 1 103 ? -22.081 -0.623 -1.289 1.00 81.56 103 ARG A N 1
ATOM 786 C CA . ARG A 1 103 ? -22.970 -0.167 -2.379 1.00 81.56 103 ARG A CA 1
ATOM 787 C C . ARG A 1 103 ? -24.472 -0.220 -2.066 1.00 81.56 103 ARG A C 1
ATOM 789 O O . ARG A 1 103 ? -25.281 -0.326 -2.983 1.00 81.56 103 ARG A O 1
ATOM 796 N N . GLN A 1 104 ? -24.839 -0.128 -0.795 1.00 86.06 104 GLN A N 1
ATOM 797 C CA . GLN A 1 104 ? -26.219 0.058 -0.359 1.00 86.06 104 GLN A CA 1
ATOM 798 C C . GLN A 1 104 ? -26.475 1.543 -0.030 1.00 86.06 104 GLN A C 1
ATOM 800 O O . GLN A 1 104 ? -25.524 2.282 0.244 1.00 86.06 104 GLN A O 1
ATOM 805 N N . PRO A 1 105 ? -27.732 2.022 -0.061 1.00 86.12 105 PRO A N 1
ATOM 806 C CA . PRO A 1 105 ? -28.044 3.422 0.248 1.00 86.12 105 PRO A CA 1
ATOM 807 C C . PRO A 1 105 ? -27.601 3.852 1.656 1.00 86.12 105 PRO A C 1
ATOM 809 O O . PRO A 1 105 ? -27.221 5.001 1.863 1.00 86.12 105 PRO A O 1
ATOM 812 N N . ASP A 1 106 ? -27.606 2.918 2.609 1.00 88.12 106 ASP A N 1
ATOM 813 C CA . ASP A 1 106 ? -27.216 3.105 4.009 1.00 88.12 106 ASP A CA 1
ATOM 814 C C . ASP A 1 106 ? -25.700 2.983 4.251 1.00 88.12 106 ASP A C 1
ATOM 816 O O . ASP A 1 106 ? -25.222 3.310 5.338 1.00 88.12 106 ASP A O 1
ATOM 820 N N . THR A 1 107 ? -24.904 2.576 3.250 1.00 86.62 107 THR A N 1
ATOM 821 C CA . THR A 1 107 ? -23.457 2.343 3.411 1.00 86.62 107 THR A CA 1
ATOM 822 C C . THR A 1 107 ? -22.728 3.572 3.961 1.00 86.62 107 THR A C 1
ATOM 824 O O . THR A 1 107 ? -21.856 3.433 4.816 1.00 86.62 107 THR A O 1
ATOM 827 N N . MET A 1 108 ? -23.069 4.781 3.505 1.00 87.88 108 MET A N 1
ATOM 828 C CA . MET A 1 108 ? -22.397 6.002 3.969 1.00 87.88 108 MET A CA 1
ATOM 829 C C . MET A 1 108 ? -22.661 6.270 5.458 1.00 87.88 108 MET A C 1
ATOM 831 O O . MET A 1 108 ? -21.751 6.652 6.195 1.00 87.88 108 MET A O 1
ATOM 835 N N . GLU A 1 109 ? -23.888 6.024 5.921 1.00 89.81 109 GLU A N 1
ATOM 836 C CA . GLU A 1 109 ? -24.261 6.183 7.327 1.00 89.81 109 GLU A CA 1
ATOM 837 C C . GLU A 1 109 ? -23.585 5.123 8.207 1.00 89.81 109 GLU A C 1
ATOM 839 O O . GLU A 1 109 ? -23.056 5.443 9.278 1.00 89.81 109 GLU A O 1
ATOM 844 N N . LEU A 1 110 ? -23.533 3.875 7.728 1.00 88.00 110 LEU A N 1
ATOM 845 C CA . LEU A 1 110 ? -22.830 2.779 8.395 1.00 88.00 110 LEU A CA 1
ATOM 846 C C . LEU A 1 110 ? -21.332 3.063 8.523 1.00 88.00 110 LEU A C 1
ATOM 848 O O . LEU A 1 110 ? -20.773 2.878 9.602 1.00 88.00 110 LEU A O 1
ATOM 852 N N . LEU A 1 111 ? -20.693 3.572 7.467 1.00 89.69 111 LEU A N 1
ATOM 853 C CA . LEU A 1 111 ? -19.284 3.966 7.496 1.00 89.69 111 LEU A CA 1
ATOM 854 C C . LEU A 1 111 ? -19.045 5.113 8.474 1.00 89.69 111 LEU A C 1
ATOM 856 O O . LEU A 1 111 ? -18.172 5.007 9.334 1.00 89.69 111 LEU A O 1
ATOM 860 N N . HIS A 1 112 ? -19.833 6.187 8.393 1.00 89.81 112 HIS A N 1
ATOM 861 C CA . HIS A 1 112 ? -19.697 7.327 9.299 1.00 89.81 112 HIS A CA 1
ATOM 862 C C . HIS A 1 112 ? -19.855 6.897 10.766 1.00 89.81 112 HIS A C 1
ATOM 864 O O . HIS A 1 112 ? -19.055 7.262 11.632 1.00 89.81 112 HIS A O 1
ATOM 870 N N . THR A 1 113 ? -20.847 6.053 11.042 1.00 89.19 113 THR A N 1
ATOM 871 C CA . THR A 1 113 ? -21.076 5.487 12.374 1.00 89.19 113 THR A CA 1
ATOM 872 C C . THR A 1 113 ? -19.936 4.562 12.803 1.00 89.19 113 THR A C 1
ATOM 874 O O . THR A 1 113 ? -19.474 4.652 13.942 1.00 89.19 113 THR A O 1
ATOM 877 N N . GLY A 1 114 ? -19.442 3.710 11.906 1.00 86.38 114 GLY A N 1
ATOM 878 C CA . GLY A 1 114 ? -18.320 2.801 12.139 1.00 86.38 114 GLY A CA 1
ATOM 879 C C . GLY A 1 114 ? -17.024 3.538 12.479 1.00 86.38 114 GLY A C 1
ATOM 880 O O . GLY A 1 114 ? -16.407 3.262 13.508 1.00 86.38 114 GLY A O 1
ATOM 881 N N . PHE A 1 115 ? -16.649 4.554 11.697 1.00 88.31 115 PHE A N 1
ATOM 882 C CA . PHE A 1 115 ? -15.481 5.393 11.985 1.00 88.31 115 PHE A CA 1
ATOM 883 C C . PHE A 1 115 ? -15.635 6.158 13.301 1.00 88.31 115 PHE A C 1
ATOM 885 O O . PHE A 1 115 ? -14.689 6.226 14.090 1.00 88.31 115 PHE A O 1
ATOM 892 N N . ARG A 1 116 ? -16.837 6.668 13.601 1.00 87.56 116 ARG A N 1
ATOM 893 C CA . ARG A 1 116 ? -17.114 7.323 14.886 1.00 87.56 116 ARG A CA 1
ATOM 894 C C . ARG A 1 116 ? -16.963 6.364 16.070 1.00 87.56 116 ARG A C 1
ATOM 896 O O . ARG A 1 116 ? -16.468 6.781 17.112 1.00 87.56 116 ARG A O 1
ATOM 903 N N . ARG A 1 117 ? -17.348 5.093 15.915 1.00 82.94 117 ARG A N 1
ATOM 904 C CA . ARG A 1 117 ? -17.147 4.037 16.927 1.00 82.94 117 ARG A CA 1
ATOM 905 C C . ARG A 1 117 ? -15.681 3.620 17.063 1.00 82.94 117 ARG A C 1
ATOM 907 O O . ARG A 1 117 ? -15.252 3.295 18.164 1.00 82.94 117 ARG A O 1
ATOM 914 N N . CYS A 1 118 ? -14.916 3.647 15.974 1.00 79.31 118 CYS A N 1
ATOM 915 C CA . CYS A 1 118 ? -13.492 3.306 15.965 1.00 79.31 118 CYS A CA 1
ATOM 916 C C . CYS A 1 118 ? -12.607 4.407 16.580 1.00 79.31 118 CYS A C 1
ATOM 918 O O . CYS A 1 118 ? -11.622 4.118 17.256 1.00 79.31 118 CYS A O 1
ATOM 920 N N . CYS A 1 119 ? -12.983 5.677 16.417 1.00 75.94 119 CYS A N 1
ATOM 921 C CA . CYS A 1 119 ? -12.189 6.824 16.862 1.00 75.94 119 CYS A CA 1
ATOM 922 C C . CYS A 1 119 ? -11.779 6.786 18.358 1.00 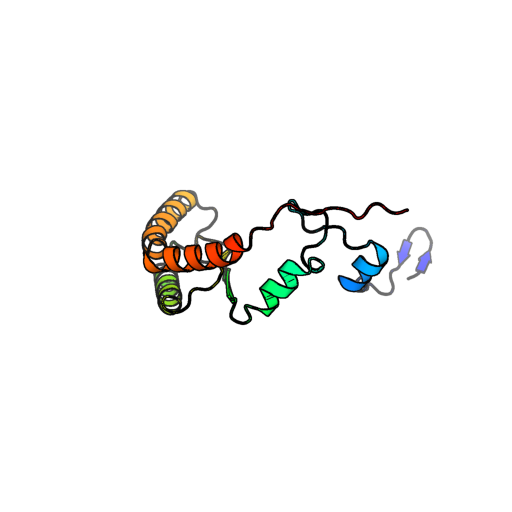75.94 119 CYS A C 1
ATOM 924 O O . CYS A 1 119 ? -10.594 6.981 18.640 1.00 75.94 119 CYS A O 1
ATOM 926 N N . PRO A 1 120 ? -12.661 6.463 19.329 1.00 71.88 120 PRO A N 1
ATOM 927 C CA . PRO A 1 120 ? -12.259 6.317 20.730 1.00 71.88 120 PRO A CA 1
ATOM 928 C C . PRO A 1 120 ? -11.216 5.219 20.970 1.00 71.88 120 PRO A C 1
ATOM 930 O O . PRO A 1 120 ? -10.324 5.404 21.795 1.00 71.88 120 PRO A O 1
ATOM 933 N N . ALA A 1 121 ? -11.293 4.102 20.236 1.00 66.94 121 ALA A N 1
ATOM 934 C CA . ALA A 1 121 ? -10.316 3.017 20.336 1.00 66.94 121 ALA A CA 1
ATOM 935 C C . ALA A 1 121 ? -8.932 3.446 19.818 1.00 66.94 121 ALA A C 1
ATOM 937 O O . ALA A 1 121 ? -7.915 3.052 20.380 1.00 66.94 121 ALA A O 1
ATOM 938 N N . LEU A 1 122 ? -8.893 4.305 18.795 1.00 64.38 122 LEU A N 1
ATOM 939 C CA . LEU A 1 122 ? -7.656 4.862 18.233 1.00 64.38 122 LEU A CA 1
ATOM 940 C C . LEU A 1 122 ? -7.100 6.044 19.042 1.00 64.38 122 LEU A C 1
ATOM 942 O O . LEU A 1 122 ? -5.895 6.277 19.057 1.00 64.38 122 LEU A O 1
ATOM 946 N N . THR A 1 123 ? -7.965 6.773 19.752 1.00 62.78 123 THR A N 1
ATOM 947 C CA . THR A 1 123 ? -7.593 7.916 20.608 1.00 62.78 123 THR A CA 1
ATOM 948 C C . THR A 1 123 ? -7.076 7.458 21.976 1.00 62.78 123 THR A C 1
ATOM 950 O O . THR A 1 123 ? -6.821 8.281 22.857 1.00 62.78 123 THR A O 1
ATOM 953 N N . PHE A 1 124 ? -6.890 6.149 22.185 1.00 55.78 124 PHE A N 1
ATOM 954 C CA . PHE A 1 124 ? -6.274 5.626 23.396 1.00 55.78 124 PHE A CA 1
ATOM 955 C C . PHE A 1 124 ? -4.896 6.283 23.572 1.00 55.78 124 PHE A C 1
ATOM 957 O O . PHE A 1 124 ? -3.944 6.044 22.831 1.00 55.78 124 PHE A O 1
ATOM 964 N N . ARG A 1 125 ? -4.837 7.198 24.542 1.00 48.59 125 ARG A N 1
ATOM 965 C CA . ARG A 1 125 ? -3.874 8.306 24.659 1.00 48.59 125 ARG A CA 1
ATOM 966 C C . ARG A 1 125 ? -2.407 7.861 24.760 1.00 48.59 125 ARG A C 1
ATOM 968 O O . ARG A 1 125 ? -1.518 8.666 24.515 1.00 48.59 125 ARG A O 1
ATOM 975 N N . ALA A 1 126 ? -2.176 6.583 25.062 1.00 50.25 126 ALA A N 1
ATOM 976 C CA . ALA A 1 126 ? -0.866 5.938 25.093 1.00 50.25 126 ALA A CA 1
ATOM 977 C C . ALA A 1 126 ? -0.298 5.595 23.696 1.00 50.25 126 ALA A C 1
ATOM 979 O O . ALA A 1 126 ? 0.917 5.608 23.516 1.00 50.25 126 ALA A O 1
ATOM 980 N N . TYR A 1 127 ? -1.142 5.329 22.689 1.00 52.59 127 TYR A N 1
ATOM 981 C CA . TYR A 1 127 ? -0.669 4.976 21.339 1.00 52.59 127 TYR A CA 1
ATOM 982 C C . TYR A 1 127 ? -0.139 6.189 20.599 1.00 52.59 127 TYR A C 1
ATOM 984 O O . TYR A 1 127 ? 0.948 6.144 20.027 1.00 52.59 127 TYR A O 1
ATOM 992 N N . PHE A 1 128 ? -0.885 7.293 20.640 1.00 53.78 128 PHE A N 1
ATOM 993 C CA . PHE A 1 128 ? -0.505 8.492 19.903 1.00 53.78 128 PHE A CA 1
ATOM 994 C C . PHE A 1 128 ? 0.743 9.151 20.498 1.00 53.78 128 PHE A C 1
ATOM 996 O O . PHE A 1 128 ? 1.579 9.630 19.741 1.00 53.78 128 PHE A O 1
ATOM 1003 N N . SER A 1 129 ? 0.932 9.118 21.825 1.00 56.00 129 SER A N 1
ATOM 1004 C CA . SER A 1 129 ? 2.165 9.623 22.444 1.00 56.00 129 SER A CA 1
ATOM 1005 C C . SER A 1 129 ? 3.387 8.784 22.065 1.00 56.00 129 SER A C 1
ATOM 1007 O O . SER A 1 129 ? 4.432 9.353 21.762 1.00 56.00 129 SER A O 1
ATOM 1009 N N . ASN A 1 130 ? 3.259 7.452 22.028 1.00 55.62 130 ASN A N 1
ATOM 1010 C CA . ASN A 1 130 ? 4.358 6.554 21.660 1.00 55.62 130 ASN A CA 1
ATOM 1011 C C . ASN A 1 130 ? 4.710 6.649 20.171 1.00 55.62 130 ASN A C 1
ATOM 1013 O O . ASN A 1 130 ? 5.888 6.734 19.826 1.00 55.62 130 ASN A O 1
ATOM 1017 N N . ILE A 1 131 ? 3.708 6.700 19.287 1.00 59.31 131 ILE A N 1
ATOM 1018 C CA . ILE A 1 131 ? 3.924 6.876 17.845 1.00 59.31 131 ILE A CA 1
ATOM 1019 C C . ILE A 1 131 ? 4.505 8.263 17.563 1.00 59.31 131 ILE A C 1
ATOM 1021 O O . ILE A 1 131 ? 5.500 8.367 16.852 1.00 59.31 131 ILE A O 1
ATOM 1025 N N . TRP A 1 132 ? 3.949 9.327 18.152 1.00 52.62 132 TRP A N 1
ATOM 1026 C CA . TRP A 1 132 ? 4.461 10.687 17.975 1.00 52.62 132 TRP A CA 1
ATOM 1027 C C . TRP A 1 132 ? 5.884 10.843 18.518 1.00 52.62 132 TRP A C 1
ATOM 1029 O O . TRP A 1 132 ? 6.708 11.487 17.878 1.00 52.62 132 TRP A O 1
ATOM 1039 N N . SER A 1 133 ? 6.209 10.205 19.647 1.00 57.44 133 SER A N 1
ATOM 1040 C CA . SER A 1 133 ? 7.571 10.184 20.188 1.00 57.44 133 SER A CA 1
ATOM 1041 C C . SER A 1 133 ? 8.542 9.451 19.256 1.00 57.44 133 SER A C 1
ATOM 1043 O O . SER A 1 133 ? 9.570 10.027 18.904 1.00 57.44 133 SER A O 1
ATOM 1045 N N . LYS A 1 134 ? 8.196 8.251 18.757 1.00 57.28 134 LYS A N 1
ATOM 1046 C CA . LYS A 1 134 ? 9.006 7.531 17.752 1.00 57.28 134 LYS A CA 1
ATOM 1047 C C . LYS A 1 134 ? 9.163 8.358 16.466 1.00 57.28 134 LYS A C 1
ATOM 1049 O O . LYS A 1 134 ? 10.265 8.460 15.927 1.00 57.28 134 LYS A O 1
ATOM 1054 N N . PHE A 1 135 ? 8.098 9.016 16.004 1.00 53.03 135 PHE A N 1
ATOM 1055 C CA . PHE A 1 135 ? 8.129 9.884 14.825 1.00 53.03 135 PHE A CA 1
ATOM 1056 C C . PHE A 1 135 ? 8.989 11.134 15.050 1.00 53.03 135 PHE A C 1
ATOM 1058 O O . PHE A 1 135 ? 9.714 11.541 14.146 1.00 53.03 135 PHE A O 1
ATOM 1065 N N . GLN A 1 136 ? 8.975 11.721 16.251 1.00 50.03 136 GLN A N 1
ATOM 1066 C CA . GLN A 1 136 ? 9.880 12.803 16.637 1.00 50.03 136 GLN A CA 1
ATOM 1067 C C . GLN A 1 136 ? 11.328 12.335 16.727 1.00 50.03 136 GLN A C 1
ATOM 10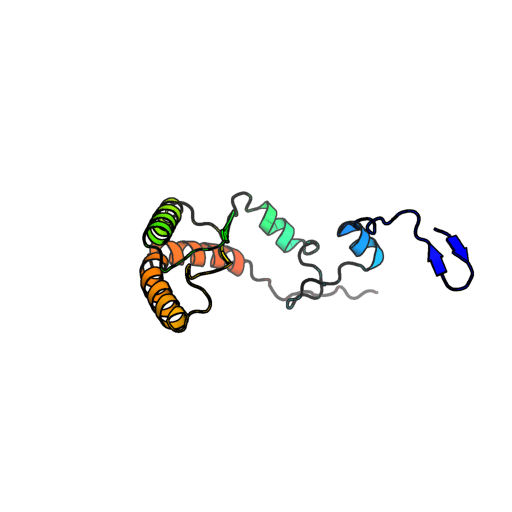69 O O . GLN A 1 136 ? 12.193 13.078 16.295 1.00 50.03 136 GLN A O 1
ATOM 1074 N N . THR A 1 137 ? 11.629 11.127 17.206 1.00 48.25 137 THR A N 1
ATOM 1075 C CA . THR A 1 137 ? 13.000 10.587 17.184 1.00 48.25 137 THR A CA 1
ATOM 1076 C C . THR A 1 137 ? 13.523 10.445 15.752 1.00 48.25 137 THR A C 1
ATOM 1078 O O . THR A 1 137 ? 14.657 10.830 15.475 1.00 48.25 137 THR A O 1
ATOM 1081 N N . VAL A 1 138 ? 12.680 9.986 14.822 1.00 48.91 138 VAL A N 1
ATOM 1082 C CA . VAL A 1 138 ? 13.016 9.923 13.388 1.00 48.91 138 VAL A CA 1
ATOM 1083 C C . VAL A 1 138 ? 13.092 11.328 12.765 1.00 48.91 138 VAL A C 1
ATOM 1085 O O . VAL A 1 138 ? 13.985 11.613 11.972 1.00 48.91 138 VAL A O 1
ATOM 1088 N N . SER A 1 139 ? 12.214 12.252 13.164 1.00 43.62 139 SER A N 1
ATOM 1089 C CA . SER A 1 139 ? 12.159 13.626 12.638 1.00 43.62 139 SER A CA 1
ATOM 1090 C C . SER A 1 139 ? 13.195 14.576 13.251 1.00 43.62 139 SER A C 1
ATOM 1092 O O . SER A 1 139 ? 13.548 15.565 12.620 1.00 43.62 139 SER A O 1
ATOM 1094 N N . LEU A 1 140 ? 13.707 14.314 14.456 1.00 35.66 140 LEU A N 1
ATOM 1095 C CA . LEU A 1 140 ? 14.798 15.060 15.102 1.00 35.66 140 LEU A CA 1
ATOM 1096 C C . LEU A 1 140 ? 16.163 14.694 14.508 1.00 35.66 140 LEU A C 1
ATOM 1098 O O . LEU A 1 140 ? 17.129 15.421 14.712 1.00 35.66 140 LEU A O 1
ATOM 1102 N N . GLN A 1 141 ? 16.227 13.653 13.673 1.00 42.81 141 GLN A N 1
ATOM 1103 C CA . GLN A 1 141 ? 17.296 13.491 12.687 1.00 42.81 141 GLN A CA 1
ATOM 1104 C C . GLN A 1 141 ? 17.082 14.364 11.430 1.00 42.81 141 GLN A C 1
ATOM 1106 O O . GLN A 1 141 ? 17.720 14.114 10.403 1.00 42.81 141 GLN A O 1
ATOM 1111 N N . ARG A 1 142 ? 16.232 15.412 11.486 1.00 37.78 142 ARG A N 1
ATOM 1112 C CA . ARG A 1 142 ? 16.159 16.491 10.480 1.00 37.78 142 ARG A CA 1
ATOM 1113 C C . ARG A 1 142 ? 17.530 17.151 10.309 1.00 37.78 142 ARG A C 1
ATOM 1115 O O . ARG A 1 142 ? 17.895 18.101 10.988 1.00 37.78 142 ARG A O 1
ATOM 1122 N N . ILE A 1 143 ? 18.282 16.576 9.379 1.00 50.09 143 ILE A N 1
ATOM 1123 C CA . ILE A 1 143 ? 18.950 17.208 8.244 1.00 50.09 143 ILE A CA 1
ATOM 1124 C C . ILE A 1 143 ? 19.309 18.685 8.498 1.00 50.09 143 ILE A C 1
ATOM 1126 O O . ILE A 1 143 ? 18.478 19.560 8.252 1.00 50.09 143 ILE A O 1
ATOM 1130 N N . PRO A 1 144 ? 20.562 19.005 8.873 1.00 34.47 144 PRO A N 1
ATOM 1131 C CA . PRO A 1 144 ? 21.097 20.317 8.556 1.00 34.47 144 PRO A CA 1
ATOM 1132 C C . PRO A 1 144 ? 21.121 20.447 7.028 1.00 34.47 144 PRO A C 1
ATOM 1134 O O . PRO A 1 144 ? 21.747 19.638 6.333 1.00 34.47 144 PRO A O 1
ATOM 1137 N N . SER A 1 145 ? 20.424 21.450 6.496 1.00 44.19 145 SER A N 1
ATOM 1138 C CA . SER A 1 145 ? 20.621 21.922 5.127 1.00 44.19 145 SER A CA 1
ATOM 1139 C C . SER A 1 145 ? 22.043 22.475 5.031 1.00 44.19 145 SER A C 1
ATOM 1141 O O . SER A 1 145 ? 22.327 23.576 5.497 1.00 44.19 145 SER A O 1
ATOM 1143 N N . GLY A 1 146 ? 22.964 21.683 4.495 1.00 37.84 146 GLY A N 1
ATOM 1144 C CA . GLY A 1 146 ? 24.371 22.059 4.445 1.00 37.84 146 GLY A CA 1
ATOM 1145 C C . GLY A 1 146 ? 25.163 21.188 3.488 1.00 37.84 146 GLY A C 1
ATOM 1146 O O . GLY A 1 146 ? 26.160 20.595 3.883 1.00 37.84 146 GLY A O 1
ATOM 1147 N N . TYR A 1 147 ? 24.725 21.084 2.232 1.00 35.69 147 TYR A N 1
ATOM 1148 C CA . TYR A 1 147 ? 25.629 20.663 1.165 1.00 35.69 147 TYR A CA 1
ATOM 1149 C C . TYR A 1 147 ? 26.467 21.873 0.748 1.00 35.69 147 TYR A C 1
ATOM 1151 O O . TYR A 1 147 ? 26.102 22.620 -0.154 1.00 35.69 147 TYR A O 1
ATOM 1159 N N . ASN A 1 148 ? 27.595 22.070 1.430 1.00 36.75 148 ASN A N 1
ATOM 1160 C CA . ASN A 1 148 ? 28.692 22.863 0.891 1.00 36.75 148 ASN A CA 1
ATOM 1161 C C . ASN A 1 148 ? 29.366 21.999 -0.184 1.00 36.75 148 ASN A C 1
ATOM 1163 O O . ASN A 1 148 ? 29.992 20.986 0.135 1.00 36.75 148 ASN A O 1
ATOM 1167 N N . MET A 1 149 ? 29.185 22.346 -1.460 1.00 33.62 149 MET A N 1
ATOM 1168 C CA . MET A 1 149 ? 29.955 21.720 -2.533 1.00 33.62 149 MET A CA 1
ATOM 1169 C C . MET A 1 149 ? 31.427 22.137 -2.403 1.00 33.62 149 MET A C 1
ATOM 1171 O O . MET A 1 149 ? 31.699 23.333 -2.290 1.00 33.62 149 MET A O 1
ATOM 1175 N N . PRO A 1 150 ? 32.398 21.211 -2.466 1.00 33.53 150 PRO A N 1
ATOM 1176 C CA . PRO A 1 150 ? 33.778 21.600 -2.698 1.00 33.53 150 PRO A CA 1
ATOM 1177 C C . PRO A 1 150 ? 33.900 22.113 -4.138 1.00 33.53 150 PRO A C 1
ATOM 1179 O O . PRO A 1 150 ? 33.612 21.386 -5.093 1.00 33.53 150 PRO A O 1
ATOM 1182 N N . ALA A 1 151 ? 34.321 23.370 -4.286 1.00 38.72 151 ALA A N 1
ATOM 1183 C CA . ALA A 1 151 ? 34.731 23.930 -5.566 1.00 38.72 151 ALA A CA 1
ATOM 1184 C C . ALA A 1 151 ? 35.802 23.016 -6.184 1.00 38.72 151 ALA A C 1
ATOM 1186 O O . ALA A 1 151 ? 36.864 22.793 -5.596 1.00 38.72 151 ALA A O 1
ATOM 1187 N N . LYS A 1 152 ? 35.499 22.441 -7.352 1.00 39.97 152 LYS A N 1
ATOM 1188 C CA . LYS A 1 152 ? 36.515 21.792 -8.180 1.00 39.97 152 LYS A CA 1
ATOM 1189 C C . LYS A 1 152 ? 37.433 22.881 -8.744 1.00 39.97 152 LYS A C 1
ATOM 1191 O O . LYS A 1 152 ? 36.945 23.931 -9.151 1.00 39.97 152 LYS A O 1
ATOM 1196 N N . ARG A 1 153 ? 38.734 22.589 -8.671 1.00 37.78 153 ARG A N 1
ATOM 1197 C CA . ARG A 1 153 ? 39.867 23.367 -9.193 1.00 37.78 153 ARG A CA 1
ATOM 1198 C C . ARG A 1 153 ? 39.658 23.858 -10.617 1.00 37.78 153 ARG A C 1
ATOM 1200 O O . ARG A 1 153 ? 39.086 23.077 -11.409 1.00 37.78 153 ARG A O 1
#

pLDDT: mean 79.96, std 17.78, range [33.53, 95.19]

Secondary structure (DSSP, 8-state):
-EEETTEEE-S---PPPPPPHHHHHHHH-SB--S-SS-SB-GGG-HHHHHHHHH-TT--EEEEE---TT-HHHHHHHHHHHHHTTSS--SEEEEES-S-SSTTSTTHHHHHHHHHHHHHHHHT-HHHHHHHHHHHHHHHTT-------PPPP-

Sequence (153 aa):
GSYDSSLFTVREVASVPLESAEETRAVFGNTNWFGGDDPIAFRCNPKLCVAERSNPNAQIVFLSDVHLDDSRVMQAVYHMLSGFSADAPLAFIFCGNFCSRSRQPDTMELLHTGFRRCCPALTFRAYFSNIWSKFQTVSLQRIPSGYNMPAKR

InterPro domains:
  IPR007185 DNA polymerase alpha/delta/epsilon, subunit B [PF04042] (60-106)
  IPR016266 DNA polymerase epsilon, subunit B [PTHR12708] (1-115)

Foldseek 3Di:
DDDDPNDDDDPDDDDDDDDDPVNVCVVVNQAPPPDDDDRGHLVPPVVSVVVCVVCVVADEAEDEDQQLLDPVSLVVVLVVVVVCLVPPHLYYHYYYDNHPDPPDPCSVVSNVVSVVVCVVSVPPVSRCVNNVVVVVVVCVPPDDPDPPDDDDD